Protein AF-A0A7C2WAZ5-F1 (afdb_monomer_lite)

Secondary structure (DSSP, 8-state):
-PPPEEEE--GGGHHHHHHHTT-HHHHTTSSPPSS--HHHHHHHHH--BTTB--EEEEETTEE--

Organism: NCBI:txid1969470

Radius of gyration: 12.16 Å; chains: 1; bounding box: 34×22×29 Å

Foldseek 3Di:
DDDKDKDFDDLVLLVVVLVQQQDCVNCVVHPDDHDDDSVVSNVVSPPDDPVDTHMFIDDPRHTDD

InterPro domains:
  IPR016181 Acyl-CoA N-acyltransferase [SSF55729] (1-65)

pLDDT: mean 92.91, std 6.43, range [55.34, 98.19]

Sequence (65 aa):
MEGIRVRAAEEHDLEAIAEIFRCPGVIHGTLQLPYRSIEEWRERLARRSPDRHPLVAELDGRVVG

Structure (mmCIF, N/CA/C/O backbone):
data_AF-A0A7C2WAZ5-F1
#
_entry.id   AF-A0A7C2WAZ5-F1
#
loop_
_atom_site.group_PDB
_atom_site.id
_atom_site.type_symbol
_atom_site.label_atom_id
_atom_site.label_alt_id
_atom_site.label_comp_id
_atom_site.label_asym_id
_atom_site.label_entity_id
_atom_site.label_seq_id
_atom_site.pdbx_PDB_ins_code
_atom_site.Cartn_x
_atom_site.Cartn_y
_atom_site.Cartn_z
_atom_site.occupancy
_atom_site.B_iso_or_equiv
_atom_site.auth_seq_id
_atom_site.auth_comp_id
_atom_site.auth_asym_id
_atom_site.auth_atom_id
_atom_site.pdbx_PDB_model_num
ATOM 1 N N . MET A 1 1 ? -25.506 5.835 -5.378 1.00 55.34 1 MET A N 1
ATOM 2 C CA . MET A 1 1 ? -24.436 5.012 -4.788 1.00 55.34 1 MET A CA 1
ATOM 3 C C . MET A 1 1 ? -23.443 4.770 -5.898 1.00 55.34 1 MET A C 1
ATOM 5 O O . MET A 1 1 ? -23.789 4.041 -6.823 1.00 55.34 1 MET A O 1
ATOM 9 N N . GLU A 1 2 ? -22.298 5.450 -5.893 1.00 71.94 2 GLU A N 1
ATOM 10 C CA . GLU A 1 2 ? -21.232 5.013 -6.792 1.00 71.94 2 GLU A CA 1
ATOM 11 C C . GLU A 1 2 ? -20.751 3.647 -6.293 1.00 71.94 2 GLU A C 1
ATOM 13 O O . GLU A 1 2 ? -20.564 3.431 -5.098 1.00 71.94 2 GLU A O 1
ATOM 18 N N . GLY A 1 3 ? -20.680 2.675 -7.200 1.00 87.62 3 GLY A N 1
ATOM 19 C 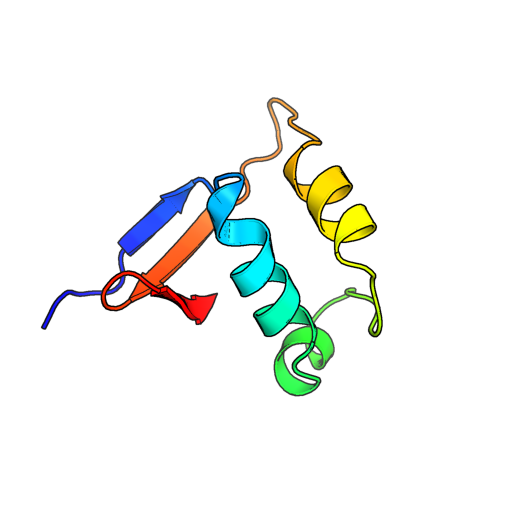CA . GLY A 1 3 ? -20.124 1.364 -6.884 1.00 87.62 3 GLY A CA 1
ATOM 20 C C . GLY A 1 3 ? -18.608 1.440 -6.725 1.00 87.62 3 GLY A C 1
ATOM 21 O O . GLY A 1 3 ? -17.980 2.431 -7.096 1.00 87.62 3 GLY A O 1
ATOM 22 N N . ILE A 1 4 ? -18.011 0.364 -6.218 1.00 95.69 4 ILE A N 1
ATOM 23 C CA . ILE A 1 4 ? -16.553 0.238 -6.164 1.00 95.69 4 ILE A CA 1
ATOM 24 C C . ILE A 1 4 ? -16.000 0.263 -7.596 1.00 95.69 4 ILE A C 1
ATOM 26 O O . ILE A 1 4 ? -16.407 -0.543 -8.437 1.00 95.69 4 ILE A O 1
ATOM 30 N N . ARG A 1 5 ? -15.055 1.167 -7.864 1.00 96.56 5 ARG A N 1
ATOM 31 C CA . ARG A 1 5 ? -14.279 1.211 -9.109 1.00 96.56 5 ARG A CA 1
ATOM 32 C C . ARG A 1 5 ? -12.907 0.594 -8.876 1.00 96.56 5 ARG A C 1
ATOM 34 O O . ARG A 1 5 ? -12.222 0.970 -7.935 1.00 96.56 5 ARG A O 1
ATOM 41 N N . VAL A 1 6 ? -12.482 -0.311 -9.752 1.00 97.44 6 VAL A N 1
ATOM 42 C CA . VAL A 1 6 ? -11.107 -0.833 -9.753 1.00 97.44 6 VAL A CA 1
ATOM 43 C C . VAL A 1 6 ? -10.337 -0.158 -10.878 1.00 97.44 6 VAL A C 1
ATOM 45 O O . VAL A 1 6 ? -10.773 -0.197 -12.029 1.00 97.44 6 VAL A O 1
ATOM 48 N N . ARG A 1 7 ? -9.203 0.467 -10.557 1.00 96.75 7 ARG A N 1
ATOM 49 C CA . ARG A 1 7 ? -8.349 1.167 -11.530 1.00 96.75 7 ARG A CA 1
ATOM 50 C C . ARG A 1 7 ? -6.869 0.994 -11.207 1.00 96.75 7 ARG A C 1
ATOM 52 O O . ARG A 1 7 ? -6.518 0.493 -10.142 1.00 96.75 7 ARG A O 1
ATOM 59 N N . ALA A 1 8 ? -6.006 1.402 -12.134 1.00 95.12 8 ALA A N 1
ATOM 60 C CA . ALA A 1 8 ? -4.575 1.484 -11.872 1.00 95.12 8 ALA A CA 1
ATOM 61 C C . ALA A 1 8 ? -4.292 2.467 -10.726 1.00 95.12 8 ALA A C 1
ATOM 63 O O . ALA A 1 8 ? -4.952 3.504 -10.611 1.00 95.12 8 ALA A O 1
ATOM 64 N N . ALA A 1 9 ? -3.320 2.110 -9.889 1.00 95.50 9 ALA A N 1
ATOM 65 C CA . ALA A 1 9 ? -2.802 2.990 -8.856 1.00 95.50 9 ALA A CA 1
ATOM 66 C C . ALA A 1 9 ? -1.971 4.111 -9.495 1.00 95.50 9 ALA A C 1
ATOM 68 O O . ALA A 1 9 ? -1.064 3.846 -10.291 1.00 95.50 9 ALA A O 1
ATOM 69 N N . GLU A 1 10 ? -2.253 5.346 -9.106 1.00 94.00 10 GLU A N 1
ATOM 70 C CA . GLU A 1 10 ? -1.556 6.549 -9.546 1.00 94.00 10 GLU A CA 1
ATOM 71 C C . GLU A 1 10 ? -0.814 7.200 -8.376 1.00 94.00 10 GLU A C 1
ATOM 73 O O . GLU A 1 10 ? -1.056 6.898 -7.210 1.00 94.00 10 GLU A O 1
ATOM 78 N N . GLU A 1 11 ? 0.110 8.115 -8.674 1.00 93.75 11 GLU A N 1
ATOM 79 C CA . GLU A 1 11 ? 0.962 8.738 -7.651 1.00 93.75 11 GLU A CA 1
ATOM 80 C C . GLU A 1 11 ? 0.165 9.450 -6.546 1.00 93.75 11 GLU A C 1
ATOM 82 O O . GLU A 1 11 ? 0.568 9.421 -5.388 1.00 93.75 11 GLU A O 1
ATOM 87 N N . HIS A 1 12 ? -0.999 10.015 -6.878 1.00 94.69 12 HIS A N 1
ATOM 88 C CA . HIS A 1 12 ? -1.881 10.683 -5.915 1.00 94.69 12 HIS A CA 1
ATOM 89 C C . HIS A 1 12 ? -2.609 9.726 -4.954 1.00 94.69 12 HIS A C 1
ATOM 91 O O . HIS A 1 12 ? -3.257 10.187 -4.018 1.00 94.69 12 HIS A O 1
ATOM 97 N N . ASP A 1 13 ? -2.530 8.409 -5.168 1.00 96.25 13 ASP A N 1
ATOM 98 C CA . ASP A 1 13 ? -3.100 7.407 -4.260 1.00 96.25 13 ASP A CA 1
ATOM 99 C C . ASP A 1 13 ? -2.132 7.027 -3.128 1.00 96.25 13 ASP A C 1
ATOM 101 O O . ASP A 1 13 ? -2.492 6.261 -2.230 1.00 96.25 13 ASP A O 1
ATOM 105 N N . LEU A 1 14 ? -0.892 7.529 -3.170 1.00 95.88 14 LEU A N 1
ATOM 106 C CA . LEU A 1 14 ? 0.204 7.150 -2.280 1.00 95.88 14 LEU A CA 1
ATOM 107 C C . LEU A 1 14 ? -0.182 7.217 -0.798 1.00 95.88 14 LEU A C 1
ATOM 109 O O . LEU A 1 14 ? 0.072 6.276 -0.040 1.00 95.88 14 LEU A O 1
ATOM 113 N N . GLU A 1 15 ? -0.803 8.315 -0.384 1.00 95.56 15 GLU A N 1
ATOM 114 C CA . GLU A 1 15 ? -1.215 8.551 0.994 1.00 95.56 15 GLU A CA 1
ATOM 115 C C . GLU A 1 15 ? -2.286 7.551 1.441 1.00 95.56 15 GLU A C 1
ATOM 117 O O . GLU A 1 15 ? -2.179 6.996 2.538 1.00 95.56 15 GLU A O 1
ATOM 122 N N . ALA A 1 16 ? -3.273 7.270 0.586 1.00 96.94 16 ALA A N 1
ATOM 123 C CA . ALA A 1 16 ? -4.342 6.318 0.880 1.00 96.94 16 ALA A CA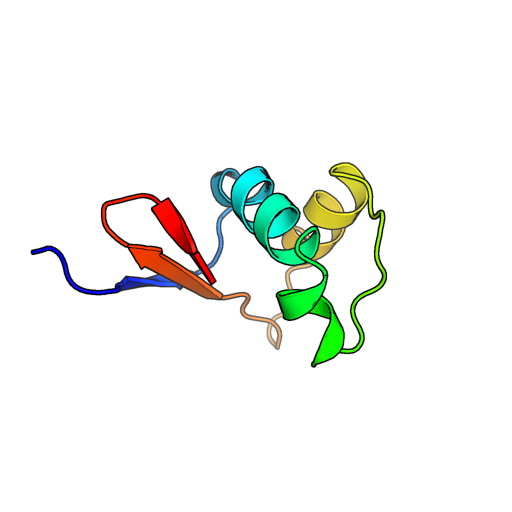 1
ATOM 124 C C . ALA A 1 16 ? -3.810 4.878 0.954 1.00 96.94 16 ALA A C 1
ATOM 126 O O . ALA A 1 16 ? -4.130 4.141 1.886 1.00 96.94 16 ALA A O 1
ATOM 127 N N . ILE A 1 17 ? -2.921 4.492 0.033 1.00 96.44 17 ILE A N 1
ATOM 128 C CA . ILE A 1 17 ? -2.238 3.191 0.055 1.00 96.44 17 ILE A CA 1
ATOM 129 C C . ILE A 1 17 ? -1.445 3.029 1.359 1.00 96.44 17 ILE A C 1
ATOM 131 O O . ILE A 1 17 ? -1.532 1.997 2.030 1.00 96.44 17 ILE A O 1
ATOM 135 N N . ALA A 1 18 ? -0.680 4.050 1.748 1.00 95.69 18 ALA A N 1
ATOM 136 C CA . ALA A 1 18 ? 0.098 4.008 2.979 1.00 95.69 18 ALA A CA 1
ATOM 137 C C . ALA A 1 18 ? -0.785 3.944 4.236 1.00 95.69 18 ALA A C 1
ATOM 139 O O . ALA A 1 18 ? -0.418 3.272 5.199 1.00 95.69 18 ALA A O 1
ATOM 140 N N . GLU A 1 19 ? -1.938 4.619 4.242 1.00 95.62 19 GLU A N 1
ATOM 141 C CA . GLU A 1 19 ? -2.937 4.535 5.313 1.00 95.62 19 GLU A CA 1
ATOM 142 C C . GLU A 1 19 ? -3.501 3.113 5.445 1.00 95.62 19 GLU A C 1
ATOM 144 O O . GLU A 1 19 ? -3.491 2.552 6.541 1.00 95.62 19 GLU A O 1
ATOM 149 N N . ILE A 1 20 ? -3.891 2.484 4.331 1.00 96.25 20 ILE A N 1
ATOM 150 C CA . ILE A 1 20 ? -4.402 1.104 4.299 1.00 96.25 20 ILE A CA 1
ATOM 151 C C . ILE A 1 20 ? -3.391 0.133 4.915 1.00 96.25 20 ILE A C 1
ATOM 153 O O . ILE A 1 20 ? -3.729 -0.655 5.800 1.00 96.25 20 ILE A O 1
ATOM 157 N N . PHE A 1 21 ? -2.121 0.220 4.517 1.00 95.94 21 PHE A N 1
ATOM 158 C CA . PHE A 1 21 ? -1.075 -0.661 5.043 1.00 95.94 21 PHE A CA 1
ATOM 159 C C . PHE A 1 21 ? -0.543 -0.268 6.432 1.00 95.94 21 PHE A C 1
ATOM 161 O O . PHE A 1 21 ? 0.329 -0.955 6.967 1.00 95.94 21 PHE A O 1
ATOM 168 N N . ARG A 1 22 ? -1.065 0.797 7.055 1.00 94.38 22 ARG A N 1
ATOM 169 C CA . ARG A 1 22 ? -0.857 1.079 8.487 1.00 94.38 22 ARG A CA 1
ATOM 170 C C . ARG A 1 22 ? -1.852 0.345 9.378 1.00 94.38 22 ARG A C 1
ATOM 172 O O . ARG A 1 22 ? -1.577 0.193 10.566 1.00 94.38 22 ARG A O 1
ATOM 179 N N . CYS A 1 23 ? -2.967 -0.135 8.833 1.00 95.38 23 CYS A N 1
ATOM 180 C CA . CYS A 1 23 ? -3.966 -0.892 9.578 1.00 95.38 23 CYS A CA 1
ATOM 181 C C . CYS A 1 23 ? -3.433 -2.296 9.930 1.00 95.38 23 CYS A C 1
ATOM 183 O O . CYS A 1 23 ? -3.233 -3.108 9.021 1.00 95.38 23 CYS A O 1
ATOM 185 N N . PRO A 1 24 ? -3.268 -2.651 11.224 1.00 94.69 24 PRO A N 1
ATOM 186 C CA . PRO A 1 24 ? -2.772 -3.971 11.624 1.00 94.69 24 PRO A CA 1
ATOM 187 C C . PRO A 1 24 ? -3.600 -5.131 11.058 1.00 94.69 24 PRO A C 1
ATOM 189 O O . PRO A 1 24 ? -3.040 -6.138 10.638 1.00 94.69 24 PRO A O 1
ATOM 192 N N . GLY A 1 25 ? -4.926 -4.967 10.985 1.00 96.19 25 GLY A N 1
ATOM 193 C CA . GLY A 1 25 ? -5.827 -5.974 10.416 1.00 96.19 25 GLY A CA 1
ATOM 194 C C . GLY A 1 25 ? -5.618 -6.217 8.918 1.00 96.19 25 GLY A C 1
ATOM 195 O O . GLY A 1 25 ? -5.791 -7.343 8.466 1.00 96.19 25 GLY A O 1
ATOM 196 N N . VAL A 1 26 ? -5.189 -5.197 8.164 1.00 95.38 26 VAL A N 1
ATOM 197 C CA . VAL A 1 26 ? -4.857 -5.337 6.737 1.00 95.38 26 VAL A CA 1
ATOM 198 C C . VAL A 1 26 ? -3.548 -6.102 6.583 1.00 95.38 26 VAL A C 1
ATOM 200 O O . VAL A 1 26 ? -3.482 -7.074 5.836 1.00 95.38 26 VAL A O 1
ATOM 203 N N . ILE A 1 27 ? -2.501 -5.698 7.309 1.00 96.38 27 ILE A N 1
ATOM 204 C CA . ILE A 1 27 ? -1.180 -6.317 7.143 1.00 96.38 27 ILE A CA 1
ATOM 205 C C . ILE A 1 27 ? -1.108 -7.739 7.703 1.00 96.38 27 ILE A C 1
ATOM 207 O O . ILE A 1 27 ? -0.332 -8.530 7.176 1.00 96.38 27 ILE A O 1
ATOM 211 N N . HIS A 1 28 ? -1.926 -8.084 8.706 1.00 95.75 28 HIS A N 1
ATOM 212 C CA . HIS A 1 28 ? -1.935 -9.399 9.357 1.00 95.75 28 HIS A CA 1
ATOM 213 C C . HIS A 1 28 ? -2.088 -10.570 8.371 1.00 95.75 28 HIS A C 1
ATOM 215 O O . HIS A 1 28 ? -1.482 -11.618 8.568 1.00 95.75 28 HIS A O 1
ATOM 221 N N . GLY A 1 29 ? -2.859 -10.387 7.292 1.00 92.12 29 GLY A N 1
ATOM 222 C CA . GLY A 1 29 ? -3.067 -11.400 6.250 1.00 92.12 29 GLY A CA 1
ATOM 223 C C . GLY A 1 29 ? -2.048 -11.367 5.107 1.00 92.12 29 GLY A C 1
ATOM 224 O O . GLY A 1 29 ? -2.270 -11.987 4.070 1.00 92.12 29 GLY A O 1
ATOM 225 N N . THR A 1 30 ? -0.961 -10.608 5.242 1.00 94.44 30 THR A N 1
ATOM 226 C CA . THR A 1 30 ? -0.016 -10.329 4.153 1.00 94.44 30 THR A CA 1
ATOM 227 C C . THR A 1 30 ? 1.434 -10.477 4.614 1.00 94.44 30 THR A C 1
ATOM 229 O O . THR A 1 30 ? 1.717 -10.630 5.796 1.00 94.44 30 THR A O 1
ATOM 232 N N . LEU A 1 31 ? 2.381 -10.360 3.679 1.00 94.88 31 LEU A N 1
ATOM 233 C CA . LEU A 1 31 ? 3.817 -10.250 3.979 1.00 94.88 31 LEU A CA 1
ATOM 234 C C . LEU A 1 31 ? 4.292 -8.790 4.082 1.00 94.88 31 LEU A C 1
ATOM 236 O O . LEU A 1 31 ? 5.467 -8.485 3.871 1.00 94.88 31 LEU A O 1
ATOM 240 N N . GLN A 1 32 ? 3.378 -7.851 4.325 1.00 94.25 32 GLN A N 1
ATOM 241 C CA . GLN A 1 32 ? 3.731 -6.444 4.467 1.00 94.25 32 GLN A CA 1
ATOM 242 C C . GLN A 1 32 ? 4.346 -6.193 5.845 1.00 94.25 32 GLN A C 1
ATOM 244 O O . GLN A 1 32 ? 3.852 -6.667 6.862 1.00 94.25 32 GLN A O 1
ATOM 249 N N . LEU A 1 33 ? 5.417 -5.402 5.872 1.00 92.50 33 LEU A N 1
ATOM 250 C CA . LEU A 1 33 ? 6.017 -4.926 7.111 1.00 92.50 33 LEU A CA 1
ATOM 251 C C . LEU A 1 33 ? 5.250 -3.701 7.636 1.00 92.50 33 LEU A C 1
ATOM 253 O O . LEU A 1 33 ? 4.869 -2.842 6.824 1.00 92.50 33 LEU A O 1
ATOM 257 N N . PRO A 1 34 ? 5.040 -3.600 8.963 1.00 92.81 34 PRO A N 1
ATOM 258 C CA . PRO A 1 34 ? 4.497 -2.401 9.589 1.00 92.81 34 PRO A CA 1
ATOM 259 C C . PRO A 1 34 ? 5.509 -1.242 9.552 1.00 92.81 34 PRO A C 1
ATOM 261 O O . PRO A 1 34 ? 6.690 -1.438 9.275 1.00 92.81 34 PRO A O 1
ATOM 264 N N . TYR A 1 35 ? 5.036 -0.032 9.868 1.00 91.75 35 TYR A N 1
ATOM 265 C CA . TYR A 1 35 ? 5.861 1.171 10.079 1.00 91.75 35 TYR A CA 1
ATOM 266 C C . TYR A 1 35 ? 6.731 1.628 8.895 1.00 91.75 35 TYR A C 1
ATOM 268 O O . TYR A 1 35 ? 7.736 2.303 9.099 1.00 91.75 35 TYR A O 1
ATOM 276 N N . ARG A 1 36 ? 6.329 1.331 7.654 1.00 92.81 36 ARG A N 1
ATOM 277 C CA . ARG A 1 36 ? 6.974 1.920 6.47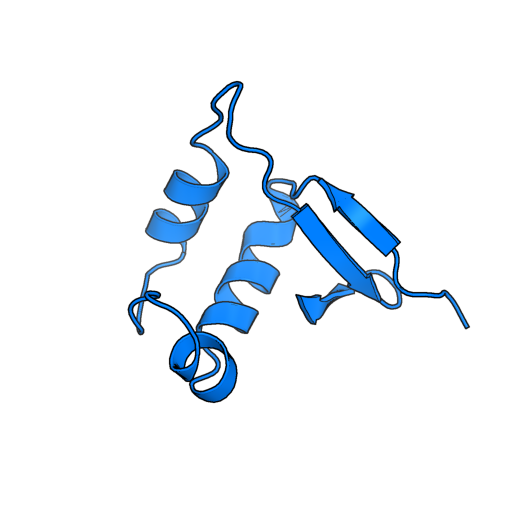1 1.00 92.81 36 ARG A CA 1
ATOM 278 C C . ARG A 1 36 ? 6.740 3.425 6.363 1.00 92.81 36 ARG A C 1
ATOM 280 O O . ARG A 1 36 ? 5.650 3.929 6.652 1.00 92.81 36 ARG A O 1
ATOM 287 N N . SER A 1 37 ? 7.765 4.121 5.894 1.00 94.31 37 SER A N 1
ATOM 288 C CA . SER A 1 37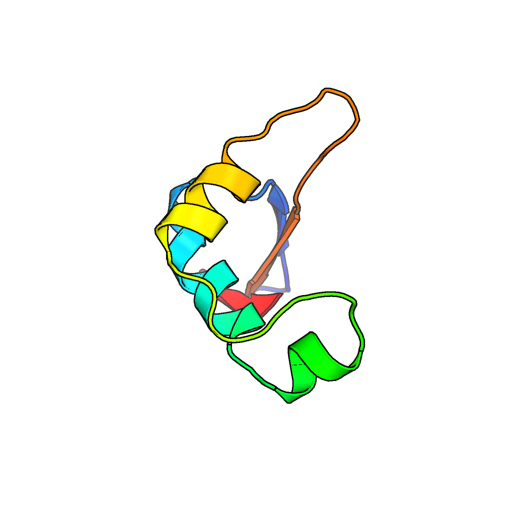 ? 7.719 5.531 5.524 1.00 94.31 37 SER A CA 1
ATOM 289 C C . SER A 1 37 ? 6.920 5.752 4.234 1.00 94.31 37 SER A C 1
ATOM 291 O O . SER A 1 37 ? 6.703 4.836 3.440 1.00 94.31 37 SER A O 1
ATOM 293 N N . ILE A 1 38 ? 6.487 6.995 4.010 1.00 94.31 38 ILE A N 1
ATOM 294 C CA . ILE A 1 38 ? 5.848 7.390 2.745 1.00 94.31 38 ILE A CA 1
ATOM 295 C C . ILE A 1 38 ? 6.814 7.280 1.566 1.00 94.31 38 ILE A C 1
ATOM 297 O O . ILE A 1 38 ? 6.391 6.897 0.479 1.00 94.31 38 ILE A O 1
ATOM 301 N N . GLU A 1 39 ? 8.103 7.545 1.778 1.00 95.00 39 GLU A N 1
ATOM 302 C CA . GLU A 1 39 ? 9.103 7.434 0.715 1.00 95.00 39 GLU A CA 1
ATOM 303 C C . GLU A 1 39 ? 9.232 5.994 0.206 1.00 95.00 39 GLU A C 1
ATOM 305 O O . GLU A 1 39 ? 9.193 5.750 -0.996 1.00 95.00 39 GLU A O 1
ATOM 310 N N . GLU A 1 40 ? 9.258 5.012 1.111 1.00 94.38 40 GLU A N 1
ATOM 311 C CA . GLU A 1 40 ? 9.285 3.596 0.728 1.00 94.38 40 GLU A CA 1
ATOM 312 C C . GLU A 1 40 ? 8.035 3.183 -0.063 1.00 94.38 40 GLU A C 1
ATOM 314 O O . GLU A 1 40 ? 8.114 2.343 -0.966 1.00 94.38 40 GLU A O 1
ATOM 319 N N . TRP A 1 41 ? 6.869 3.761 0.248 1.00 93.69 41 TRP A N 1
ATOM 320 C CA . TRP A 1 41 ? 5.658 3.550 -0.546 1.00 93.69 41 TRP A CA 1
ATOM 321 C C . TRP A 1 41 ? 5.753 4.202 -1.923 1.00 93.69 41 TRP A C 1
ATOM 323 O O . TRP A 1 41 ? 5.389 3.554 -2.908 1.00 93.69 41 TRP A O 1
ATOM 333 N N . ARG A 1 42 ? 6.300 5.421 -2.012 1.00 94.44 42 ARG A N 1
ATOM 334 C CA . ARG A 1 42 ? 6.508 6.125 -3.283 1.00 94.44 42 ARG A CA 1
ATOM 335 C C . ARG A 1 42 ? 7.422 5.322 -4.190 1.00 94.44 42 ARG A C 1
ATOM 337 O O . ARG A 1 42 ? 7.051 5.034 -5.324 1.00 94.44 42 ARG A O 1
ATOM 344 N N . GLU A 1 43 ? 8.563 4.868 -3.678 1.00 93.25 43 GLU A N 1
ATOM 345 C CA . GLU A 1 43 ? 9.482 4.010 -4.426 1.00 93.25 43 GLU A CA 1
ATOM 346 C C . GLU A 1 43 ? 8.807 2.720 -4.901 1.00 93.25 43 GLU A C 1
ATOM 348 O O . GLU A 1 43 ? 8.985 2.298 -6.045 1.00 93.25 43 GLU A O 1
ATOM 353 N N . ARG A 1 44 ? 8.021 2.066 -4.036 1.00 90.56 44 ARG A N 1
ATOM 354 C CA . ARG A 1 44 ? 7.293 0.845 -4.410 1.00 90.56 44 ARG A CA 1
ATOM 355 C C . ARG A 1 44 ? 6.258 1.116 -5.489 1.00 90.56 44 ARG A C 1
ATOM 357 O O . ARG A 1 44 ? 6.081 0.261 -6.350 1.00 90.56 44 ARG A O 1
ATOM 364 N N . LEU A 1 45 ? 5.556 2.241 -5.458 1.00 90.62 45 LEU A N 1
ATOM 365 C CA . LEU A 1 45 ? 4.573 2.585 -6.482 1.00 90.62 45 LEU A CA 1
ATOM 366 C C . LEU A 1 45 ? 5.255 2.967 -7.806 1.00 90.62 45 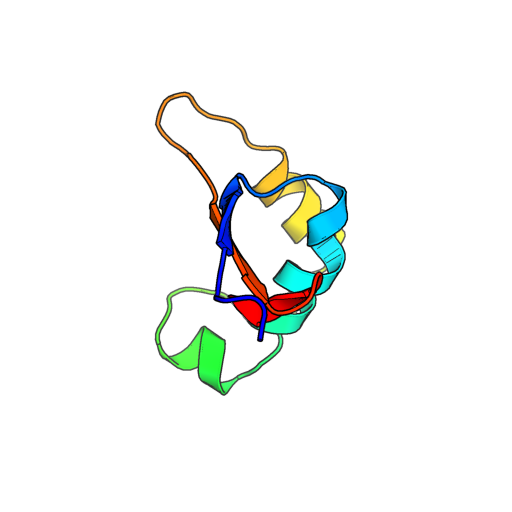LEU A C 1
ATOM 368 O O . LEU A 1 45 ? 4.846 2.492 -8.863 1.00 90.62 45 LEU A O 1
ATOM 372 N N . ALA A 1 46 ? 6.360 3.713 -7.735 1.00 89.19 46 ALA A N 1
ATOM 373 C CA . ALA A 1 46 ? 7.152 4.150 -8.882 1.00 89.19 46 ALA A CA 1
ATOM 374 C C . ALA A 1 46 ? 7.876 3.005 -9.611 1.00 89.19 46 ALA A C 1
ATOM 376 O O . ALA A 1 46 ? 8.177 3.132 -10.799 1.00 89.19 46 ALA A O 1
ATOM 377 N N . ARG A 1 47 ? 8.135 1.870 -8.940 1.00 86.12 47 ARG A N 1
ATOM 378 C CA . ARG A 1 47 ? 8.682 0.648 -9.564 1.00 86.12 47 ARG A CA 1
ATOM 379 C C . ARG A 1 47 ? 7.680 0.033 -10.547 1.00 86.12 47 ARG A C 1
ATOM 381 O O . ARG A 1 47 ? 6.993 -0.946 -10.238 1.00 86.12 47 ARG A O 1
ATOM 388 N N . ARG A 1 48 ? 7.614 0.609 -11.744 1.00 77.31 48 ARG A N 1
ATOM 389 C CA . ARG A 1 48 ? 6.876 0.078 -12.889 1.00 77.31 48 ARG A CA 1
ATOM 390 C C . ARG A 1 48 ? 7.700 -1.031 -13.543 1.00 77.31 48 ARG A C 1
ATOM 392 O O . ARG A 1 48 ? 8.877 -0.856 -13.836 1.00 77.31 48 ARG A O 1
ATOM 399 N N . SER A 1 49 ? 7.065 -2.178 -13.738 1.00 84.00 49 SER A N 1
ATOM 400 C CA . SER A 1 49 ? 7.575 -3.311 -14.512 1.00 84.00 49 SER A CA 1
ATOM 401 C C . SER A 1 49 ? 6.455 -3.746 -15.458 1.00 84.00 49 SER A C 1
ATOM 403 O O . SER A 1 49 ? 5.294 -3.635 -15.054 1.00 84.00 49 SER A O 1
ATOM 405 N N . PRO A 1 50 ? 6.756 -4.253 -16.668 1.00 88.19 50 PRO A N 1
ATOM 406 C CA . PRO A 1 50 ? 5.743 -4.830 -17.551 1.00 88.19 50 PRO A CA 1
ATOM 407 C C . PRO A 1 50 ? 4.880 -5.899 -16.869 1.00 88.19 50 PRO A C 1
ATOM 409 O O . PRO A 1 50 ? 3.718 -6.039 -17.214 1.00 88.19 50 PRO A O 1
ATOM 412 N N . ASP A 1 51 ? 5.426 -6.588 -15.863 1.00 91.94 51 ASP A N 1
ATOM 413 C CA . ASP A 1 51 ? 4.745 -7.671 -15.144 1.00 91.94 51 ASP A CA 1
ATOM 414 C C . ASP A 1 51 ? 4.076 -7.213 -13.836 1.00 91.94 51 ASP A C 1
ATOM 416 O O . ASP A 1 51 ? 3.597 -8.033 -13.049 1.00 91.94 51 ASP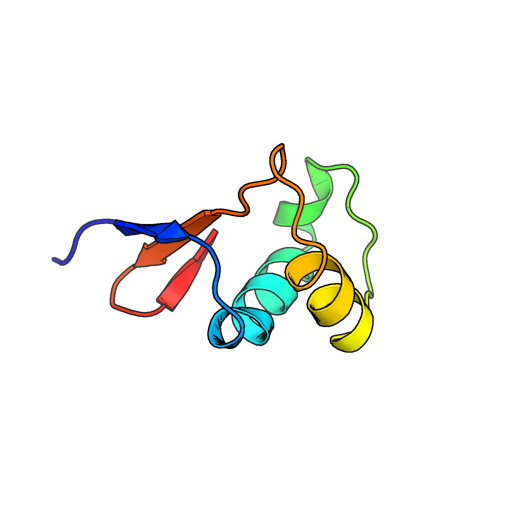 A O 1
ATOM 420 N N . ARG A 1 52 ? 4.075 -5.905 -13.541 1.00 90.06 52 ARG A N 1
ATOM 421 C CA . ARG A 1 52 ? 3.556 -5.366 -12.278 1.00 90.06 52 ARG A CA 1
ATOM 422 C C . ARG A 1 52 ? 2.550 -4.247 -12.515 1.00 90.06 52 ARG A C 1
ATOM 424 O O . ARG A 1 52 ? 2.923 -3.111 -12.801 1.00 90.06 52 ARG A O 1
ATOM 431 N N . HIS A 1 53 ? 1.285 -4.557 -12.247 1.00 90.94 53 HIS A N 1
ATOM 432 C CA . HIS A 1 53 ? 0.162 -3.628 -12.357 1.00 90.94 53 HIS A CA 1
ATOM 433 C C . HIS A 1 53 ? -0.488 -3.419 -10.984 1.00 90.94 53 HIS A C 1
ATOM 435 O O . HIS A 1 53 ? -1.358 -4.199 -10.598 1.00 90.94 53 HIS A O 1
ATOM 441 N N . PRO A 1 54 ? -0.049 -2.421 -10.197 1.00 93.06 54 PRO A N 1
ATOM 442 C CA . PRO A 1 54 ? -0.725 -2.089 -8.952 1.00 93.06 54 PRO A CA 1
ATOM 443 C C . PRO A 1 54 ? -2.120 -1.537 -9.266 1.00 93.06 54 PRO A C 1
ATOM 445 O O . PRO A 1 54 ? -2.267 -0.626 -10.083 1.00 93.06 54 PRO A O 1
ATOM 448 N N . LEU A 1 55 ? -3.132 -2.104 -8.618 1.00 95.94 55 LEU A N 1
ATOM 449 C CA . LEU A 1 55 ? -4.522 -1.676 -8.723 1.00 95.94 55 LEU A CA 1
ATOM 450 C C . LEU A 1 55 ? -4.988 -1.129 -7.376 1.00 95.94 55 LEU A C 1
ATOM 452 O O . LEU A 1 55 ? -4.460 -1.531 -6.339 1.00 95.94 55 LEU A O 1
ATOM 456 N N . VAL A 1 56 ? -5.983 -0.251 -7.424 1.00 97.69 56 VAL A N 1
ATOM 457 C CA . VAL A 1 56 ? -6.705 0.262 -6.259 1.00 97.69 56 VAL A CA 1
ATOM 458 C C . VAL A 1 56 ? -8.207 0.090 -6.448 1.00 97.69 56 VAL A C 1
ATOM 460 O O . VAL A 1 56 ? -8.728 0.199 -7.564 1.00 97.69 56 VAL A O 1
ATOM 463 N N . ALA A 1 57 ? -8.898 -0.168 -5.346 1.00 98.19 57 ALA A N 1
ATOM 464 C CA . ALA A 1 57 ? -10.339 -0.085 -5.215 1.00 98.19 57 ALA A CA 1
ATOM 465 C C . ALA A 1 57 ? -10.714 1.304 -4.684 1.00 98.19 57 ALA A C 1
ATOM 467 O O . ALA A 1 57 ? -10.301 1.701 -3.595 1.00 98.19 57 ALA A O 1
ATOM 468 N N . GLU A 1 58 ? -11.517 2.036 -5.448 1.00 97.38 58 GLU A N 1
ATOM 469 C CA . GLU A 1 58 ? -12.010 3.368 -5.115 1.00 97.38 58 GLU A CA 1
ATOM 470 C C . GLU A 1 58 ? -13.513 3.324 -4.825 1.00 97.38 58 GLU A C 1
ATOM 472 O O . GLU A 1 58 ? -14.292 2.767 -5.603 1.00 97.38 58 GLU A O 1
ATOM 477 N N . LEU A 1 59 ? -13.917 3.935 -3.714 1.00 96.81 59 LEU A N 1
ATOM 478 C CA . LEU A 1 59 ? -15.304 4.117 -3.304 1.00 96.81 59 LEU A CA 1
ATOM 479 C C . LEU A 1 59 ? -15.550 5.605 -3.047 1.00 96.81 59 LEU A C 1
ATOM 481 O O . LEU A 1 59 ? -14.830 6.215 -2.258 1.00 96.81 59 LEU A O 1
ATOM 485 N N . ASP A 1 60 ? -16.544 6.181 -3.727 1.00 93.75 60 ASP A N 1
ATOM 486 C CA . ASP A 1 60 ? -16.922 7.598 -3.611 1.00 93.75 60 ASP A CA 1
ATOM 487 C C . ASP A 1 60 ? -15.712 8.561 -3.712 1.00 93.75 60 ASP A C 1
ATOM 489 O O . ASP A 1 60 ? -15.585 9.528 -2.961 1.00 93.75 60 ASP A O 1
ATOM 493 N N . GLY A 1 61 ? -14.777 8.268 -4.627 1.00 92.00 61 GLY A N 1
ATOM 494 C CA . GLY A 1 61 ? -13.575 9.078 -4.865 1.00 92.00 61 GLY A CA 1
ATOM 495 C C . GLY A 1 61 ? -12.410 8.835 -3.898 1.00 92.00 61 GLY A C 1
ATOM 496 O O . GLY A 1 61 ? -11.388 9.509 -4.007 1.00 92.00 61 GLY A O 1
ATOM 497 N N . ARG A 1 62 ? -12.526 7.883 -2.962 1.00 94.12 62 ARG A N 1
ATOM 498 C CA . ARG A 1 62 ? -11.455 7.517 -2.024 1.00 94.12 62 ARG A CA 1
ATOM 499 C C . ARG A 1 62 ? -10.962 6.095 -2.262 1.00 94.12 62 ARG A C 1
ATOM 501 O O . ARG A 1 62 ? -11.756 5.162 -2.329 1.00 94.12 62 ARG A O 1
ATOM 508 N N . VAL A 1 63 ? -9.643 5.917 -2.308 1.00 97.62 63 VAL A N 1
ATOM 509 C CA . VAL A 1 63 ? -9.020 4.586 -2.319 1.00 97.62 63 VAL A CA 1
ATOM 510 C C . VAL A 1 63 ? -9.197 3.902 -0.962 1.00 97.62 63 VAL A C 1
ATOM 512 O O . VAL A 1 63 ? -8.892 4.482 0.081 1.00 97.62 63 VAL A O 1
ATOM 515 N N . VAL A 1 64 ? -9.703 2.669 -0.992 1.00 96.62 64 VAL A N 1
ATOM 516 C CA . VAL A 1 64 ? -10.048 1.859 0.189 1.00 96.62 64 VAL A CA 1
ATOM 517 C C . VAL A 1 64 ? -9.413 0.464 0.191 1.00 96.62 64 VAL A C 1
ATOM 519 O O . VAL A 1 64 ? -9.540 -0.246 1.189 1.00 96.62 64 VAL A O 1
ATOM 522 N N . GLY A 1 65 ? -8.726 0.060 -0.884 1.00 95.25 65 GLY A N 1
ATOM 523 C CA . GLY A 1 65 ? -8.071 -1.249 -0.996 1.00 95.25 65 GLY A CA 1
ATOM 524 C C . GLY A 1 65 ? -7.195 -1.389 -2.224 1.00 95.25 65 GLY A C 1
ATOM 525 O O . GLY A 1 65 ? -7.331 -0.541 -3.132 1.00 95.25 65 GLY A O 1
#